Protein AF-A0A0B2UJJ6-F1 (afdb_monomer)

Foldseek 3Di:
DQKKKWKDAPNHTPDIPDDDDVVVVVVCVVVVVVCCVPPVDQKDWDDDPQWIWIWGADPNRMIMIMIGSDDCVVVSVQLVVLVVVCVVVVHSVCSCVSSVVVSD

Sequence (104 aa):
MREVYAVFKDEEKKYATGPFEPLVLDLVQGLSDIASNVYKDEFLSVELDDNRIRVLRKPKNVMVICVSKNDCEHQMEFLYRVYGVCKAYENFGLMDILVGRYFD

Organism: NCBI:txid1354746

Solvent-accessible surface area (backbone atoms only — not comparable to full-atom values): 6014 Å² total; per-residue (Å²): 133,82,69,34,40,36,35,28,46,77,86,40,80,76,48,58,80,49,95,75,61,69,70,59,51,57,57,50,47,57,54,42,51,53,42,30,73,73,69,68,48,53,65,45,79,46,79,55,90,81,35,32,44,35,38,41,56,44,83,87,56,29,37,33,38,38,42,30,76,64,92,52,66,70,58,46,54,49,50,51,52,50,50,53,51,24,59,76,68,75,36,66,78,51,47,62,61,62,47,52,74,72,77,111

pLDDT: mean 84.73, std 8.34, range [56.94, 95.44]

Structure (mmCIF, N/CA/C/O backbone):
data_AF-A0A0B2UJJ6-F1
#
_entry.id   AF-A0A0B2UJJ6-F1
#
loop_
_atom_site.group_PDB
_atom_site.id
_atom_site.type_symbol
_atom_site.label_atom_id
_atom_site.label_alt_id
_atom_site.label_comp_id
_atom_site.label_asym_id
_atom_site.label_entity_id
_atom_site.label_seq_id
_atom_site.pdbx_PDB_ins_code
_atom_site.Cartn_x
_atom_site.Cartn_y
_atom_site.Cartn_z
_atom_site.occupancy
_atom_site.B_iso_or_equiv
_atom_site.auth_seq_id
_atom_site.auth_comp_id
_atom_site.auth_asym_id
_atom_site.auth_atom_id
_atom_site.pdbx_PDB_model_num
ATOM 1 N N . MET A 1 1 ? 10.788 -2.848 -13.791 1.00 56.94 1 MET A N 1
ATOM 2 C CA . MET A 1 1 ? 9.368 -2.801 -13.386 1.00 56.94 1 MET A CA 1
ATOM 3 C C . MET A 1 1 ? 9.179 -1.519 -12.595 1.00 56.94 1 MET A C 1
ATOM 5 O O . MET A 1 1 ? 10.056 -1.218 -11.796 1.00 56.94 1 MET A O 1
ATOM 9 N N . ARG A 1 2 ? 8.136 -0.731 -12.880 1.00 73.12 2 ARG A N 1
ATOM 10 C CA . ARG A 1 2 ? 7.826 0.473 -12.093 1.00 73.12 2 ARG A CA 1
ATOM 11 C C . ARG A 1 2 ? 7.333 0.023 -10.719 1.00 73.12 2 ARG A C 1
ATOM 13 O O . ARG A 1 2 ? 6.595 -0.956 -10.649 1.00 73.12 2 ARG A O 1
ATOM 20 N N . GLU A 1 3 ? 7.768 0.698 -9.665 1.00 86.62 3 GLU A N 1
ATOM 21 C CA . GLU A 1 3 ? 7.308 0.406 -8.309 1.00 86.62 3 GLU A CA 1
ATOM 22 C C . GLU A 1 3 ? 5.797 0.630 -8.216 1.00 86.62 3 GLU A C 1
ATOM 24 O O . GLU A 1 3 ? 5.276 1.632 -8.720 1.00 86.62 3 GLU A O 1
ATOM 29 N N . VAL A 1 4 ? 5.094 -0.315 -7.596 1.00 89.19 4 VAL A N 1
ATOM 30 C CA . VAL A 1 4 ? 3.644 -0.228 -7.419 1.00 89.19 4 VAL A CA 1
ATOM 31 C C . VAL A 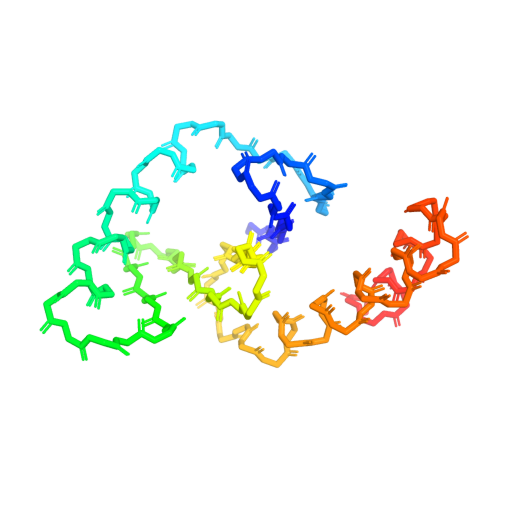1 4 ? 3.345 -0.084 -5.942 1.00 89.19 4 VAL A C 1
ATOM 33 O O . VAL A 1 4 ? 3.780 -0.895 -5.128 1.00 89.19 4 VAL A O 1
ATOM 36 N N . TYR A 1 5 ? 2.563 0.937 -5.614 1.00 90.81 5 TYR A N 1
ATOM 37 C CA . TYR A 1 5 ? 2.111 1.205 -4.263 1.00 90.81 5 TYR A CA 1
ATOM 38 C C . TYR A 1 5 ? 0.594 1.159 -4.208 1.00 90.81 5 TYR A C 1
ATOM 40 O O . TYR A 1 5 ? -0.074 1.572 -5.158 1.00 90.81 5 TYR A O 1
ATOM 48 N N . ALA A 1 6 ? 0.045 0.696 -3.090 1.00 92.25 6 ALA A N 1
ATOM 49 C CA . ALA A 1 6 ? -1.390 0.683 -2.858 1.00 92.25 6 ALA A CA 1
ATOM 50 C C . ALA A 1 6 ? -1.734 0.937 -1.390 1.00 92.25 6 ALA A C 1
ATOM 52 O O . ALA A 1 6 ? -0.988 0.562 -0.486 1.00 92.25 6 ALA A O 1
ATOM 53 N N . VAL A 1 7 ? -2.888 1.569 -1.165 1.00 93.12 7 VAL A N 1
ATOM 54 C CA . VAL A 1 7 ? -3.456 1.806 0.165 1.00 93.12 7 VAL A CA 1
ATOM 55 C C . VAL A 1 7 ? -4.795 1.099 0.274 1.00 93.12 7 VAL A C 1
ATOM 57 O O . VAL A 1 7 ? -5.692 1.310 -0.549 1.00 93.12 7 VAL A O 1
ATOM 60 N N . PHE A 1 8 ? -4.937 0.317 1.336 1.00 91.19 8 PHE A N 1
ATOM 61 C CA . PHE A 1 8 ? -6.157 -0.385 1.702 1.00 91.19 8 PHE A CA 1
ATOM 62 C C . PHE A 1 8 ? -6.651 0.103 3.061 1.00 91.19 8 PHE A C 1
ATOM 64 O O . PHE A 1 8 ? -5.858 0.385 3.963 1.00 91.19 8 PHE A O 1
ATOM 71 N N . LYS A 1 9 ? -7.970 0.203 3.216 1.00 91.44 9 LYS A N 1
ATOM 72 C CA . LYS A 1 9 ? -8.631 0.499 4.490 1.00 91.44 9 LYS A CA 1
ATOM 73 C C . LYS A 1 9 ? -9.790 -0.461 4.657 1.00 91.44 9 LYS A C 1
ATOM 75 O O . LYS A 1 9 ? -10.655 -0.476 3.792 1.00 91.44 9 LYS A O 1
ATOM 80 N N . ASP A 1 10 ? -9.794 -1.201 5.766 1.00 88.69 10 ASP A N 1
ATOM 81 C CA . ASP A 1 10 ? -10.782 -2.266 6.001 1.00 88.69 10 ASP A CA 1
ATOM 82 C C . ASP A 1 10 ? -10.869 -3.195 4.779 1.00 88.69 10 ASP A C 1
ATOM 84 O O . ASP A 1 10 ? -11.946 -3.457 4.266 1.00 88.69 10 ASP A O 1
ATOM 88 N N . GLU A 1 11 ? -9.700 -3.585 4.255 1.00 81.75 11 GLU A N 1
ATOM 89 C CA . GLU A 1 11 ? -9.538 -4.475 3.090 1.00 81.75 11 GLU A CA 1
ATOM 90 C C . GLU A 1 11 ? -10.011 -3.893 1.744 1.00 81.75 11 GLU A C 1
ATOM 92 O O . GLU A 1 11 ? -9.706 -4.437 0.686 1.00 81.75 11 GLU A O 1
ATOM 97 N N . GLU A 1 12 ? -10.633 -2.715 1.735 1.00 86.62 12 GLU A N 1
ATOM 98 C CA . GLU A 1 12 ? -11.011 -2.024 0.508 1.00 86.62 12 GLU A CA 1
ATOM 99 C C . GLU A 1 12 ? -9.855 -1.188 -0.051 1.00 86.62 12 GLU A C 1
ATOM 101 O O . GLU A 1 12 ? -9.275 -0.341 0.642 1.00 86.62 12 GLU A O 1
ATOM 106 N N . LYS A 1 13 ? -9.560 -1.357 -1.345 1.00 89.69 13 LYS A N 1
ATOM 107 C CA . LYS A 1 13 ? -8.587 -0.520 -2.060 1.00 89.69 13 LYS A CA 1
ATOM 108 C C . LYS A 1 13 ? -9.075 0.927 -2.109 1.00 89.69 13 LYS A C 1
ATOM 110 O O . LYS A 1 13 ? -10.105 1.218 -2.713 1.00 89.69 13 LYS A O 1
ATOM 115 N N . LYS A 1 14 ? -8.303 1.846 -1.529 1.00 91.94 14 LYS A N 1
ATOM 116 C CA . LYS A 1 14 ? -8.562 3.294 -1.594 1.00 91.94 14 LYS A CA 1
ATOM 117 C C . LYS A 1 14 ? -7.702 3.993 -2.634 1.00 91.94 14 LYS A C 1
ATOM 119 O O . LYS A 1 14 ? -8.123 5.005 -3.181 1.00 91.94 14 LYS A O 1
ATOM 124 N N . TYR A 1 15 ? -6.516 3.457 -2.914 1.00 91.94 15 TYR 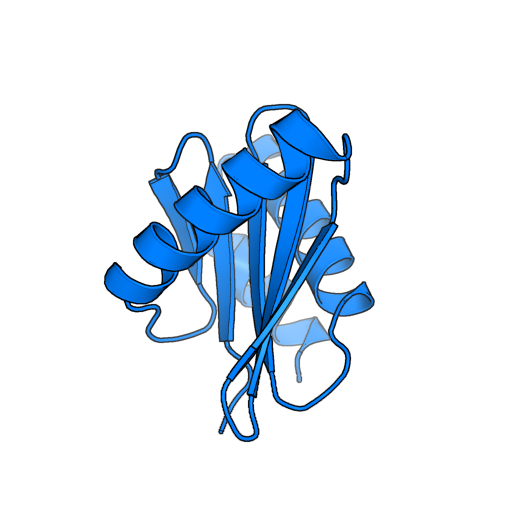A N 1
ATOM 125 C CA . TYR A 1 15 ? -5.585 4.057 -3.861 1.00 91.94 15 TYR A CA 1
ATOM 126 C C . TYR A 1 15 ? -4.573 3.043 -4.396 1.00 91.94 15 TYR A C 1
ATOM 128 O O . TYR A 1 15 ? -4.207 2.115 -3.674 1.00 91.94 15 TYR A O 1
ATOM 136 N N . ALA A 1 16 ? -4.098 3.243 -5.628 1.00 90.56 16 ALA A N 1
ATOM 137 C CA . ALA A 1 16 ? -2.915 2.572 -6.160 1.00 90.56 16 ALA A CA 1
ATOM 138 C C . ALA A 1 16 ? -2.231 3.423 -7.242 1.00 90.56 16 ALA A C 1
ATOM 140 O O . ALA A 1 16 ? -2.915 4.040 -8.053 1.00 90.56 16 ALA A O 1
ATOM 141 N N . THR A 1 17 ? -0.896 3.407 -7.291 1.00 88.00 17 THR A N 1
ATOM 142 C CA . THR A 1 17 ? -0.099 4.125 -8.310 1.00 88.00 17 THR A CA 1
ATOM 143 C C . THR A 1 17 ? 0.004 3.379 -9.646 1.00 88.00 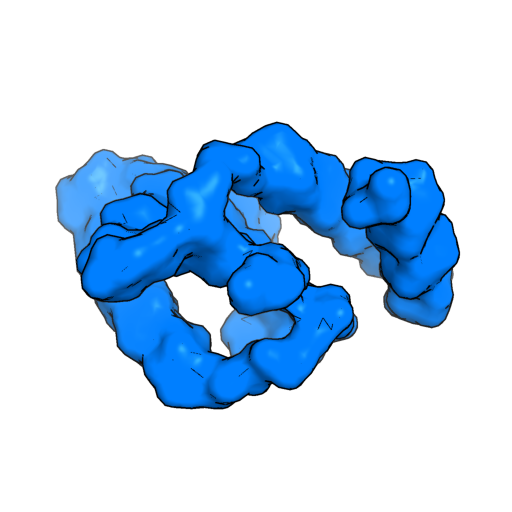17 THR A C 1
ATOM 145 O O . THR A 1 17 ? 0.564 3.893 -10.613 1.00 88.00 17 THR A O 1
ATOM 148 N N . GLY A 1 18 ? -0.512 2.151 -9.714 1.00 82.06 18 GLY A N 1
ATOM 149 C CA . GLY A 1 18 ? -0.451 1.285 -10.886 1.00 82.06 18 GLY A CA 1
ATOM 150 C C . GLY A 1 18 ? -1.445 0.125 -10.795 1.00 82.06 18 GLY A C 1
ATOM 151 O O . GLY A 1 18 ? -2.214 0.043 -9.830 1.00 82.06 18 GLY A O 1
ATOM 152 N N . PRO A 1 19 ? -1.459 -0.776 -11.794 1.00 77.88 19 PRO A N 1
ATOM 153 C CA . PRO A 1 19 ? -2.277 -1.977 -11.734 1.00 77.88 19 PRO A CA 1
ATOM 154 C C . PRO A 1 19 ? -1.867 -2.801 -10.511 1.00 77.88 19 PRO A C 1
ATOM 156 O O . PRO A 1 19 ? -0.709 -3.186 -10.366 1.00 77.88 19 PRO A O 1
ATOM 159 N N . PHE A 1 20 ? -2.826 -3.029 -9.617 1.00 74.25 20 PHE A N 1
ATOM 160 C CA . PHE A 1 20 ? -2.638 -3.822 -8.410 1.00 74.25 20 PHE A CA 1
ATOM 161 C C . PHE A 1 20 ? -3.576 -5.021 -8.479 1.00 74.25 20 PHE A C 1
ATOM 163 O O . PHE A 1 20 ? -4.801 -4.851 -8.466 1.00 74.25 20 PHE A O 1
ATOM 170 N N . GLU A 1 21 ? -2.999 -6.212 -8.618 1.00 72.12 21 GLU A N 1
ATOM 171 C CA . GLU A 1 21 ? -3.756 -7.450 -8.777 1.00 72.12 21 GLU A CA 1
ATOM 172 C C . GLU A 1 21 ? -4.361 -7.901 -7.437 1.00 72.12 21 GLU A C 1
ATOM 174 O O . GLU A 1 21 ? -3.645 -7.957 -6.436 1.00 72.12 21 GLU A O 1
ATOM 179 N N . PRO A 1 22 ? -5.657 -8.262 -7.392 1.00 68.06 22 PRO A N 1
ATOM 180 C CA . PRO A 1 22 ? -6.309 -8.742 -6.169 1.00 68.06 22 PRO A CA 1
ATOM 181 C C . PRO A 1 22 ? -5.629 -9.966 -5.543 1.00 68.06 22 PRO A C 1
ATOM 183 O O . PRO A 1 22 ? -5.538 -10.061 -4.328 1.00 68.06 22 PRO A O 1
ATOM 186 N N . LEU A 1 23 ? -5.063 -10.858 -6.359 1.00 70.69 23 LEU A N 1
ATOM 187 C CA . LEU A 1 23 ? -4.400 -12.073 -5.876 1.00 70.69 23 LEU A CA 1
ATOM 188 C C . LEU A 1 23 ? -3.148 -11.774 -5.032 1.00 70.69 23 LEU A C 1
ATOM 190 O O . LEU A 1 23 ? -2.821 -12.517 -4.107 1.00 70.69 23 LEU A O 1
ATOM 194 N N . VAL A 1 24 ? -2.471 -10.656 -5.315 1.00 71.44 24 VAL A N 1
ATOM 195 C CA . VAL A 1 24 ? -1.363 -10.172 -4.486 1.00 71.44 24 VAL A CA 1
ATOM 196 C C . VAL A 1 24 ? -1.879 -9.753 -3.112 1.00 71.44 24 VAL A C 1
ATOM 198 O O . VAL A 1 24 ? -1.234 -10.048 -2.114 1.00 71.44 24 VAL A O 1
ATOM 201 N N . LEU A 1 25 ? -3.047 -9.109 -3.038 1.00 72.06 25 LEU A N 1
ATOM 202 C CA . LEU A 1 25 ? -3.648 -8.705 -1.768 1.00 72.06 25 LEU A CA 1
ATOM 203 C C . LEU A 1 25 ? -3.977 -9.916 -0.891 1.00 72.06 25 LEU A C 1
ATOM 205 O O . LEU A 1 25 ? -3.591 -9.912 0.274 1.00 72.06 25 LEU A O 1
ATOM 209 N N . ASP A 1 26 ? -4.621 -10.942 -1.449 1.00 74.12 26 ASP A N 1
ATOM 210 C CA . ASP A 1 26 ? -5.055 -12.128 -0.695 1.00 74.12 26 ASP A CA 1
ATOM 211 C C . ASP A 1 26 ? -3.863 -12.872 -0.072 1.00 74.12 26 ASP A C 1
ATOM 213 O O . ASP A 1 26 ? -3.862 -13.204 1.116 1.00 74.12 26 ASP A O 1
ATOM 217 N N . LEU A 1 27 ? -2.799 -13.076 -0.861 1.00 73.38 27 LEU A N 1
ATOM 218 C CA . LEU A 1 27 ? -1.560 -13.706 -0.397 1.00 73.38 27 LEU A CA 1
ATOM 219 C C . LEU A 1 27 ? -0.917 -12.897 0.737 1.00 73.38 27 LEU A C 1
ATOM 221 O O . LEU A 1 27 ? -0.484 -13.435 1.757 1.00 73.38 27 LEU A O 1
ATOM 225 N N . VAL A 1 28 ? -0.847 -11.585 0.542 1.00 77.94 28 VAL A N 1
ATOM 226 C CA . VAL A 1 28 ? -0.153 -10.659 1.431 1.00 77.94 28 VAL A CA 1
ATOM 227 C C . VAL A 1 28 ? -0.917 -10.451 2.736 1.00 77.94 28 VAL A C 1
ATOM 229 O O . VAL A 1 28 ? -0.300 -10.391 3.799 1.00 77.94 28 VAL A O 1
ATOM 232 N N . GLN A 1 29 ? -2.247 -10.387 2.683 1.00 73.50 29 GLN A N 1
ATOM 233 C CA . GLN A 1 29 ? -3.104 -10.320 3.864 1.00 73.50 29 GLN A CA 1
ATOM 234 C C . GLN A 1 29 ? -2.956 -11.573 4.717 1.00 73.50 29 GLN A C 1
ATOM 236 O O . GLN A 1 29 ? -2.638 -11.443 5.897 1.00 73.50 29 GLN A O 1
ATOM 241 N N . GLY A 1 30 ? -3.064 -12.763 4.115 1.00 79.25 30 GLY A N 1
ATOM 242 C CA . GLY A 1 30 ? -2.922 -14.021 4.846 1.00 79.25 30 GLY A CA 1
ATOM 243 C C . GLY A 1 30 ? -1.572 -14.139 5.558 1.00 79.25 30 GLY A C 1
ATOM 244 O O . GLY A 1 30 ? -1.517 -14.454 6.747 1.00 79.25 30 GLY A O 1
ATOM 245 N N . LEU A 1 31 ? -0.473 -13.810 4.870 1.00 77.69 31 LEU A N 1
ATOM 246 C CA . LEU A 1 31 ? 0.863 -13.811 5.477 1.00 77.69 31 LEU A CA 1
ATOM 247 C C . LEU A 1 31 ? 1.011 -12.742 6.567 1.00 77.69 31 LEU A C 1
ATOM 249 O O . LEU A 1 31 ? 1.639 -12.984 7.597 1.00 77.69 31 LEU A O 1
ATOM 253 N N . SER A 1 32 ? 0.425 -11.565 6.358 1.00 75.06 32 SER A N 1
ATOM 254 C CA . SER A 1 32 ? 0.514 -10.450 7.298 1.00 75.06 32 SER A CA 1
ATOM 255 C C . SER A 1 32 ? -0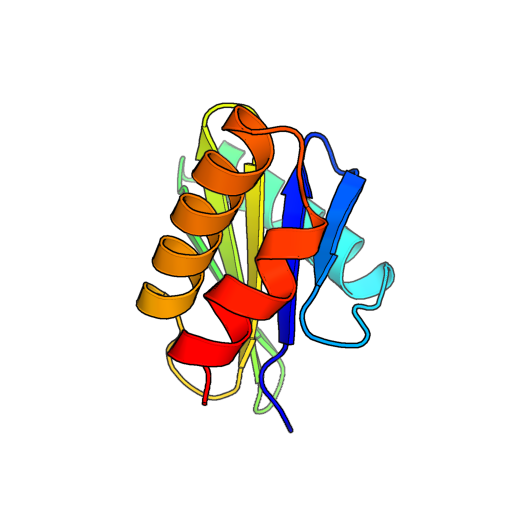.331 -10.674 8.554 1.00 75.06 32 SER A C 1
ATOM 257 O O . SER A 1 32 ? 0.101 -10.293 9.638 1.00 75.06 32 SER A O 1
ATOM 259 N N . ASP A 1 33 ? -1.477 -11.348 8.449 1.00 78.88 33 ASP A N 1
ATOM 260 C CA . ASP A 1 33 ? -2.278 -11.759 9.605 1.00 78.88 33 ASP A CA 1
ATOM 261 C C . ASP A 1 33 ? -1.550 -12.811 10.438 1.00 78.88 33 ASP A C 1
ATOM 263 O O . ASP A 1 33 ? -1.519 -12.713 11.665 1.00 78.88 33 ASP A O 1
ATOM 267 N N . ILE A 1 34 ? -0.904 -13.786 9.792 1.00 77.69 34 ILE A N 1
ATOM 268 C CA . ILE A 1 34 ? -0.066 -14.768 10.491 1.00 77.69 34 ILE A CA 1
ATOM 269 C C . ILE A 1 34 ? 1.088 -14.055 11.205 1.00 77.69 34 ILE A C 1
ATOM 271 O O . ILE A 1 34 ? 1.297 -14.274 12.399 1.00 77.69 34 ILE A O 1
ATOM 275 N N . ALA A 1 35 ? 1.799 -13.164 10.511 1.00 74.06 35 ALA A N 1
ATOM 276 C CA . ALA A 1 35 ? 2.925 -12.437 11.085 1.00 74.06 35 ALA A CA 1
ATOM 277 C C . ALA A 1 35 ? 2.505 -11.549 12.270 1.00 74.06 35 ALA A C 1
ATOM 279 O O . ALA A 1 35 ? 3.134 -11.586 13.327 1.00 74.06 35 ALA A O 1
ATOM 280 N N . SER A 1 36 ? 1.402 -10.811 12.137 1.00 71.69 36 SER A N 1
ATOM 281 C CA . SER A 1 36 ? 0.889 -9.936 13.194 1.00 71.69 36 SER A CA 1
ATOM 282 C C . SER A 1 36 ? 0.403 -10.729 14.413 1.00 71.69 36 SER A C 1
ATOM 284 O O . SER A 1 36 ? 0.706 -10.363 15.548 1.00 71.69 36 SER A O 1
ATOM 286 N N . ASN A 1 37 ? -0.282 -11.856 14.203 1.00 77.31 37 ASN A N 1
ATOM 287 C CA . ASN A 1 37 ? -0.776 -12.689 15.301 1.00 77.31 37 ASN A CA 1
ATOM 288 C C . ASN A 1 37 ? 0.348 -13.406 16.061 1.00 77.31 37 ASN A C 1
ATOM 290 O O . ASN A 1 37 ? 0.256 -13.569 17.278 1.00 77.31 37 ASN A O 1
ATOM 294 N N . VAL A 1 38 ? 1.396 -13.844 15.359 1.00 74.38 38 VAL A N 1
ATOM 295 C CA . VAL A 1 38 ? 2.482 -14.636 15.956 1.00 74.38 38 VAL A CA 1
ATOM 296 C C . VAL A 1 38 ? 3.583 -13.745 16.533 1.00 74.38 38 VAL A C 1
ATOM 298 O O . VAL A 1 38 ? 4.053 -13.997 17.641 1.00 74.38 38 VAL A O 1
ATOM 301 N N . TYR A 1 39 ? 3.976 -12.695 15.812 1.00 72.75 39 TYR A N 1
ATOM 302 C CA . TYR A 1 39 ? 5.155 -11.885 16.137 1.00 72.75 39 TYR A CA 1
ATOM 303 C C . TYR A 1 39 ? 4.815 -10.468 16.611 1.00 72.75 39 TYR A C 1
ATOM 305 O O . TYR A 1 39 ? 5.692 -9.780 17.125 1.00 72.75 39 TYR A O 1
ATOM 313 N N . LYS A 1 40 ? 3.544 -10.041 16.516 1.00 73.75 40 LYS A N 1
ATOM 314 C CA . LYS A 1 40 ? 3.094 -8.656 16.770 1.00 73.75 40 LYS A CA 1
ATOM 315 C C . LYS A 1 40 ? 3.790 -7.611 15.890 1.00 73.75 40 LYS A C 1
ATOM 317 O O . LYS A 1 40 ? 3.800 -6.433 16.238 1.00 73.75 40 LYS A O 1
ATOM 322 N N . ASP A 1 41 ? 4.327 -8.033 14.749 1.00 72.06 41 ASP A N 1
ATOM 323 C CA . ASP A 1 41 ? 5.013 -7.144 13.820 1.00 72.06 4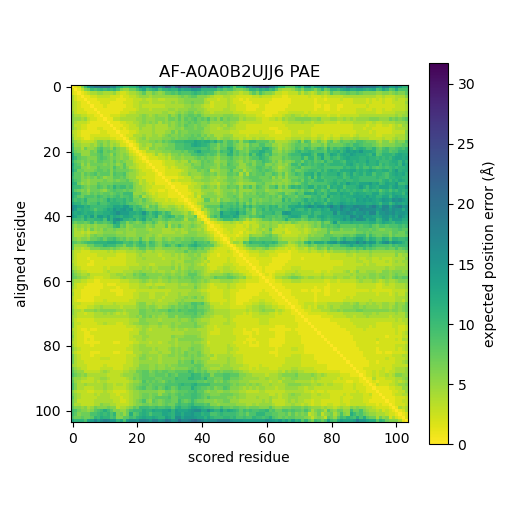1 ASP A CA 1
ATOM 324 C C . ASP A 1 41 ? 4.019 -6.327 12.985 1.00 72.06 41 ASP A C 1
ATOM 326 O O . ASP A 1 41 ? 3.021 -6.838 12.465 1.00 72.06 41 ASP A O 1
ATOM 330 N N . GLU A 1 42 ? 4.315 -5.034 12.842 1.00 74.62 42 GLU A N 1
ATOM 331 C CA . GLU A 1 42 ? 3.566 -4.099 11.990 1.00 74.62 42 GLU A CA 1
ATOM 332 C C . GLU A 1 42 ? 4.069 -4.096 10.539 1.00 74.62 42 GLU A C 1
ATOM 334 O O . GLU A 1 42 ? 3.429 -3.523 9.652 1.00 74.62 42 GLU A O 1
ATOM 339 N N . PHE A 1 43 ? 5.208 -4.742 10.291 1.00 80.50 43 PHE A N 1
ATOM 340 C CA . PHE A 1 43 ? 5.889 -4.751 9.009 1.00 80.50 43 PHE A CA 1
ATOM 341 C C . PHE A 1 43 ? 6.139 -6.180 8.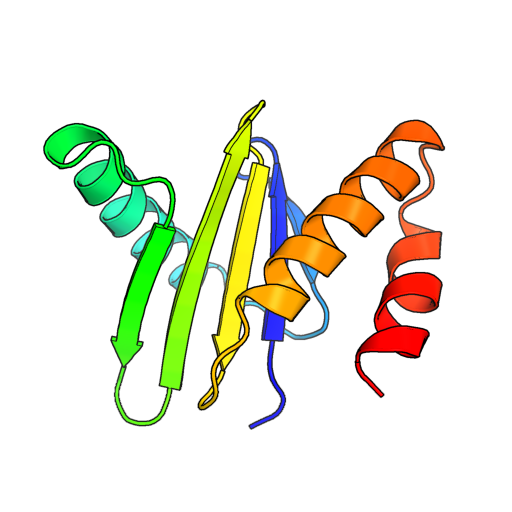535 1.00 80.50 43 PHE A C 1
ATOM 343 O O . PHE A 1 43 ? 6.679 -7.006 9.266 1.00 80.50 43 PHE A O 1
ATOM 350 N N . LEU A 1 44 ? 5.763 -6.463 7.290 1.00 83.12 44 LEU A N 1
ATOM 351 C CA . LEU A 1 44 ? 6.043 -7.732 6.624 1.00 83.12 44 LEU A CA 1
ATOM 352 C C . LEU A 1 44 ? 6.804 -7.453 5.330 1.00 83.12 44 LEU A C 1
ATOM 354 O O . LEU A 1 44 ? 6.382 -6.615 4.539 1.00 83.12 44 LEU A O 1
ATOM 358 N N . SER A 1 45 ? 7.880 -8.197 5.082 1.00 83.38 45 SER A N 1
ATOM 359 C CA . SER A 1 45 ? 8.589 -8.200 3.802 1.00 83.38 45 SER A CA 1
ATOM 360 C C . SER A 1 45 ? 8.649 -9.622 3.259 1.00 83.38 45 SER A C 1
ATOM 362 O O . SER A 1 45 ? 9.154 -10.520 3.928 1.00 83.38 45 SER A O 1
ATOM 364 N N . VAL A 1 46 ? 8.157 -9.816 2.040 1.00 84.19 46 VAL A N 1
ATOM 365 C CA . VAL A 1 46 ? 8.168 -11.088 1.312 1.00 84.19 46 VAL A CA 1
ATOM 366 C C . VAL A 1 46 ? 8.994 -10.901 0.046 1.00 84.19 46 VAL A C 1
ATOM 368 O O . VAL A 1 46 ? 8.714 -10.009 -0.753 1.00 84.19 46 VAL A O 1
ATOM 371 N N . GLU A 1 47 ? 10.021 -11.722 -0.135 1.00 83.94 47 GLU A N 1
ATOM 372 C CA . GLU A 1 47 ? 10.843 -11.733 -1.347 1.00 83.94 47 GLU A CA 1
ATOM 373 C C . GLU A 1 47 ? 10.267 -12.753 -2.340 1.00 83.94 47 GLU A C 1
ATOM 375 O O . GLU A 1 47 ? 10.005 -13.900 -1.980 1.00 83.94 47 GLU A O 1
ATOM 380 N N . LEU A 1 48 ? 10.013 -12.309 -3.571 1.00 78.00 48 LEU A N 1
ATOM 381 C CA . LEU A 1 48 ? 9.483 -13.098 -4.682 1.00 78.00 48 LEU A CA 1
ATOM 382 C C . LEU A 1 48 ? 10.338 -12.816 -5.921 1.00 78.00 48 LEU A C 1
ATOM 384 O O . LEU A 1 48 ? 10.190 -11.770 -6.562 1.00 78.00 48 LEU A O 1
ATOM 388 N N . ASP A 1 49 ? 11.227 -13.752 -6.248 1.00 82.19 49 ASP A N 1
ATOM 389 C CA . ASP A 1 49 ? 12.257 -13.596 -7.280 1.00 82.19 49 ASP A CA 1
ATOM 390 C C . ASP A 1 49 ? 13.048 -12.284 -7.090 1.00 82.19 49 ASP A C 1
ATOM 392 O O . ASP A 1 49 ? 13.620 -12.037 -6.032 1.00 82.19 49 ASP A O 1
ATOM 396 N N . ASP A 1 50 ? 13.049 -11.415 -8.103 1.00 82.19 50 ASP A N 1
ATOM 397 C CA . ASP A 1 50 ? 13.707 -10.107 -8.082 1.00 82.19 50 ASP A CA 1
ATOM 398 C C . ASP A 1 50 ? 12.909 -9.016 -7.341 1.00 82.19 50 ASP A C 1
ATOM 400 O O . ASP A 1 50 ? 13.370 -7.875 -7.249 1.00 82.19 50 ASP A O 1
ATOM 404 N N . ASN A 1 51 ? 11.678 -9.301 -6.910 1.00 81.81 51 ASN A N 1
ATOM 405 C CA . ASN A 1 51 ? 10.779 -8.316 -6.318 1.00 81.81 51 ASN A CA 1
ATOM 406 C C . ASN A 1 51 ? 10.611 -8.551 -4.820 1.00 81.81 51 ASN A C 1
ATOM 408 O O . ASN A 1 51 ? 10.626 -9.674 -4.325 1.00 81.81 51 ASN A O 1
ATOM 412 N N . ARG A 1 52 ? 10.362 -7.469 -4.089 1.00 87.75 52 ARG A N 1
ATOM 413 C CA . ARG A 1 52 ? 9.972 -7.514 -2.684 1.00 87.75 52 ARG A CA 1
ATOM 414 C C . ARG A 1 52 ? 8.605 -6.889 -2.524 1.00 87.75 52 ARG A C 1
ATOM 416 O O . ARG A 1 52 ? 8.378 -5.747 -2.931 1.00 87.75 52 ARG A O 1
ATOM 423 N N . ILE A 1 53 ? 7.709 -7.648 -1.911 1.00 88.56 53 ILE A N 1
ATOM 424 C CA . ILE A 1 53 ? 6.419 -7.158 -1.459 1.00 88.56 53 ILE A CA 1
ATOM 425 C C . ILE A 1 53 ? 6.557 -6.783 0.007 1.00 88.56 53 ILE A C 1
ATOM 427 O O . ILE A 1 53 ? 6.862 -7.626 0.847 1.00 88.56 53 ILE A O 1
ATOM 431 N N . ARG A 1 54 ? 6.324 -5.513 0.313 1.00 89.62 54 ARG A N 1
ATOM 432 C CA . ARG A 1 54 ? 6.328 -4.995 1.678 1.00 89.62 54 ARG A CA 1
ATOM 433 C C . ARG A 1 54 ? 4.936 -4.568 2.082 1.00 89.62 54 ARG A C 1
ATOM 435 O O . ARG A 1 54 ? 4.213 -3.970 1.286 1.00 89.62 54 ARG A O 1
ATOM 442 N N . VAL A 1 55 ? 4.597 -4.835 3.333 1.00 90.50 55 VAL A N 1
ATOM 443 C CA . VAL A 1 55 ? 3.338 -4.451 3.963 1.00 90.50 55 VAL A CA 1
ATOM 444 C C . VAL A 1 55 ? 3.653 -3.649 5.196 1.00 90.50 55 VAL A C 1
ATOM 446 O O . VAL A 1 55 ? 4.388 -4.104 6.067 1.00 90.50 55 VAL A O 1
ATOM 449 N N . LEU A 1 56 ? 3.040 -2.482 5.274 1.00 90.75 56 LEU A N 1
ATOM 450 C CA . LEU A 1 56 ? 3.071 -1.628 6.439 1.00 90.75 56 LEU A CA 1
ATOM 451 C C . LEU A 1 56 ? 1.650 -1.543 6.987 1.00 90.75 56 LEU A C 1
ATOM 453 O O . LEU A 1 56 ? 0.776 -0.915 6.377 1.00 90.75 56 LEU A O 1
ATOM 457 N N . ARG A 1 57 ? 1.412 -2.198 8.125 1.00 89.25 57 ARG A N 1
ATOM 458 C CA . ARG A 1 57 ? 0.159 -2.065 8.868 1.00 89.25 57 ARG A CA 1
ATOM 459 C C . ARG A 1 57 ? 0.204 -0.796 9.697 1.00 89.25 57 ARG A C 1
ATOM 461 O O . ARG A 1 57 ? 1.199 -0.470 10.334 1.00 89.25 57 ARG A O 1
ATOM 468 N N . LYS A 1 58 ? -0.903 -0.068 9.681 1.00 90.56 58 LYS A N 1
ATOM 469 C CA . LYS A 1 58 ? -1.086 1.165 10.433 1.00 90.56 58 LYS A CA 1
ATOM 470 C C . LYS A 1 58 ? -2.389 1.119 11.224 1.00 90.56 58 LYS A C 1
ATOM 472 O O . LYS A 1 58 ? -3.310 0.374 10.865 1.00 90.56 58 LYS A O 1
ATOM 477 N N . PRO A 1 59 ? -2.498 1.927 12.295 1.00 88.19 59 PRO A N 1
ATOM 478 C CA . PRO A 1 59 ? -3.702 1.994 13.108 1.00 88.19 59 PRO A CA 1
ATOM 479 C C . PRO A 1 59 ? -4.965 2.223 12.278 1.00 88.19 59 PRO A C 1
ATOM 481 O O . PRO A 1 59 ? -4.933 2.816 11.198 1.00 88.19 59 PRO A O 1
ATOM 484 N N . LYS A 1 60 ? -6.109 1.815 12.836 1.00 87.75 60 LYS A N 1
ATOM 485 C CA . LYS A 1 60 ? -7.413 1.888 12.162 1.00 87.75 60 LYS A CA 1
ATOM 486 C C . LYS A 1 60 ? -7.433 1.061 10.868 1.00 87.75 60 LYS A C 1
ATOM 488 O O . LYS A 1 60 ? -7.994 1.532 9.885 1.00 87.75 60 LYS A O 1
ATOM 493 N N . ASN A 1 61 ? -6.867 -0.146 10.862 1.00 88.38 61 ASN A N 1
ATOM 494 C CA . ASN A 1 61 ? -6.923 -1.102 9.742 1.00 88.38 61 ASN A CA 1
ATOM 495 C C . ASN A 1 61 ? -6.497 -0.501 8.395 1.00 88.38 61 ASN A C 1
ATOM 497 O O . ASN A 1 61 ? -7.156 -0.716 7.375 1.00 88.38 61 ASN A O 1
ATOM 501 N N . VAL A 1 62 ? -5.452 0.327 8.402 1.00 91.25 62 VAL A N 1
ATOM 502 C CA . VAL A 1 62 ? -4.863 0.846 7.167 1.00 91.25 62 VAL A CA 1
ATOM 503 C C . VAL A 1 62 ? -3.673 -0.029 6.819 1.00 91.25 62 VAL A C 1
ATOM 505 O O . VAL A 1 62 ? -2.829 -0.293 7.671 1.00 91.25 62 VAL A O 1
ATOM 508 N N . MET A 1 63 ? -3.598 -0.463 5.569 1.00 91.62 63 MET A N 1
ATOM 509 C CA . MET A 1 63 ? -2.449 -1.191 5.050 1.00 91.62 63 MET A CA 1
ATOM 510 C C . MET A 1 63 ? -1.883 -0.442 3.860 1.00 91.62 63 MET A C 1
ATOM 512 O O . MET A 1 63 ? -2.622 -0.050 2.955 1.00 91.62 63 MET A O 1
ATOM 516 N N . VAL A 1 64 ? -0.570 -0.260 3.866 1.00 92.81 64 VAL A N 1
ATOM 517 C CA . VAL A 1 64 ? 0.171 0.220 2.706 1.00 92.81 64 VAL A CA 1
ATOM 518 C C . VAL A 1 64 ? 0.980 -0.941 2.164 1.00 92.81 64 VAL A C 1
ATOM 520 O O . VAL A 1 64 ? 1.693 -1.598 2.918 1.00 92.81 64 VAL A O 1
ATOM 523 N N . ILE A 1 65 ? 0.851 -1.201 0.867 1.00 91.94 65 ILE A N 1
ATOM 524 C CA . ILE A 1 65 ? 1.586 -2.258 0.178 1.00 91.94 65 ILE A CA 1
ATOM 525 C C . ILE A 1 65 ? 2.500 -1.618 -0.857 1.00 91.94 65 ILE A C 1
ATOM 527 O O . ILE A 1 65 ? 2.085 -0.708 -1.575 1.00 91.94 65 ILE A O 1
ATOM 531 N N . CYS A 1 66 ? 3.733 -2.104 -0.930 1.00 91.50 66 CYS A N 1
ATOM 532 C CA . CYS A 1 66 ? 4.713 -1.740 -1.942 1.00 91.50 66 CYS A CA 1
ATOM 533 C C . CYS A 1 66 ? 5.227 -3.009 -2.622 1.00 91.50 66 CYS A C 1
ATOM 535 O O . CYS A 1 66 ? 5.604 -3.962 -1.943 1.00 91.50 66 CYS A O 1
ATOM 537 N N . VAL A 1 67 ? 5.280 -2.998 -3.951 1.00 89.50 67 VAL A N 1
ATOM 538 C CA . VAL A 1 67 ? 5.982 -3.994 -4.763 1.00 89.50 67 VAL A CA 1
ATOM 539 C C . VAL A 1 67 ? 7.143 -3.281 -5.452 1.00 89.50 67 VAL A C 1
ATOM 541 O O . VAL A 1 67 ? 6.930 -2.475 -6.362 1.00 89.50 67 VAL A O 1
ATOM 544 N N . SER A 1 68 ? 8.370 -3.540 -4.995 1.00 88.25 68 SER A N 1
ATOM 545 C CA . SER A 1 68 ? 9.592 -2.913 -5.518 1.00 88.25 68 SER A CA 1
ATOM 546 C C . SER A 1 68 ? 10.793 -3.858 -5.434 1.00 88.25 68 SER A C 1
ATOM 548 O O . SER A 1 68 ? 10.840 -4.746 -4.586 1.00 88.25 68 SER A O 1
ATOM 550 N N . LYS A 1 69 ? 11.794 -3.645 -6.296 1.00 88.44 69 LYS A N 1
ATOM 551 C CA . LYS A 1 69 ? 13.123 -4.271 -6.172 1.00 88.44 69 LYS A CA 1
ATOM 552 C C . LYS A 1 69 ? 13.978 -3.619 -5.076 1.00 88.44 69 LYS A C 1
ATOM 554 O O . LYS A 1 69 ? 14.857 -4.259 -4.509 1.00 88.44 69 LYS A O 1
ATOM 559 N N . ASN A 1 70 ? 13.727 -2.344 -4.786 1.00 88.12 70 ASN A N 1
ATOM 560 C CA . ASN A 1 70 ? 14.501 -1.535 -3.850 1.00 88.12 70 ASN A CA 1
ATOM 561 C C . ASN A 1 70 ? 13.819 -1.461 -2.485 1.00 88.12 70 ASN A 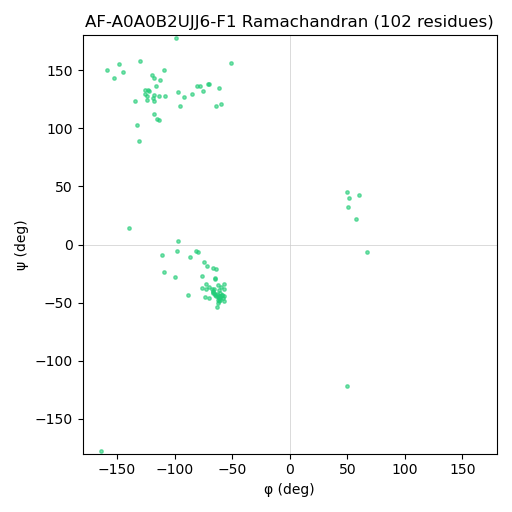C 1
ATOM 563 O O . ASN A 1 70 ? 12.748 -2.032 -2.270 1.00 88.12 70 ASN A O 1
ATOM 567 N N . ASP A 1 71 ? 14.461 -0.786 -1.535 1.00 87.38 71 ASP A N 1
ATOM 568 C CA . ASP A 1 71 ? 13.793 -0.380 -0.306 1.00 87.38 71 ASP A CA 1
ATOM 569 C C . ASP A 1 71 ? 12.781 0.744 -0.564 1.00 87.38 71 ASP A C 1
ATOM 571 O O . ASP A 1 71 ? 13.044 1.653 -1.349 1.00 87.38 71 ASP A O 1
ATOM 575 N N . CYS A 1 72 ? 11.613 0.644 0.071 1.00 89.94 72 CYS A N 1
ATOM 576 C CA . CYS A 1 72 ? 10.487 1.551 -0.147 1.00 89.94 72 CYS A CA 1
ATOM 577 C C . CYS A 1 72 ? 9.747 1.938 1.142 1.00 89.94 72 CYS A C 1
ATOM 579 O O . CYS A 1 72 ? 8.643 2.481 1.083 1.00 89.94 72 CYS A O 1
ATOM 581 N N . GLU A 1 73 ? 10.328 1.674 2.316 1.00 90.75 73 GLU A N 1
ATOM 582 C CA . GLU A 1 73 ? 9.692 1.965 3.607 1.00 90.75 73 GLU A CA 1
ATOM 583 C C . GLU A 1 73 ? 9.365 3.460 3.773 1.00 90.75 73 GLU A C 1
ATOM 585 O O . GLU A 1 73 ? 8.246 3.825 4.140 1.00 90.75 73 GLU A O 1
ATOM 590 N N . HIS A 1 74 ? 10.297 4.342 3.397 1.00 91.81 74 HIS A N 1
ATOM 591 C CA . HIS A 1 74 ? 10.100 5.794 3.453 1.00 91.81 74 HIS A CA 1
ATOM 592 C C . HIS A 1 74 ? 8.929 6.255 2.569 1.00 91.81 74 HIS A C 1
ATOM 594 O O . HIS A 1 74 ? 8.112 7.080 2.987 1.00 91.81 74 HIS A O 1
ATOM 600 N N . GLN A 1 75 ? 8.810 5.694 1.366 1.00 92.62 75 GLN A N 1
ATOM 601 C CA . GLN A 1 75 ? 7.725 5.968 0.427 1.00 92.62 75 GLN A CA 1
ATOM 602 C C . GLN A 1 75 ? 6.385 5.441 0.952 1.00 92.62 75 GLN A C 1
ATOM 604 O O . GLN A 1 75 ? 5.364 6.114 0.806 1.00 92.62 75 GLN A O 1
ATOM 609 N N . MET A 1 76 ? 6.375 4.276 1.606 1.00 94.00 76 MET A N 1
ATOM 610 C CA . MET A 1 76 ? 5.176 3.718 2.240 1.00 94.00 76 MET A CA 1
ATOM 611 C C . MET A 1 76 ? 4.687 4.594 3.402 1.00 94.00 76 MET A C 1
ATOM 613 O O . MET A 1 76 ? 3.491 4.875 3.502 1.00 94.00 76 MET A O 1
ATOM 617 N N . GLU A 1 77 ? 5.601 5.083 4.246 1.00 94.50 77 GLU A N 1
ATOM 618 C CA . GLU A 1 77 ? 5.285 6.028 5.324 1.00 94.50 77 GLU A CA 1
ATOM 619 C C . GLU A 1 77 ? 4.752 7.357 4.787 1.00 94.50 77 GLU A C 1
ATOM 621 O O . GLU A 1 77 ? 3.778 7.908 5.310 1.00 94.50 77 GLU A O 1
ATOM 626 N N . PHE A 1 78 ? 5.366 7.879 3.724 1.00 94.00 78 PHE A N 1
ATOM 627 C CA . PHE A 1 78 ? 4.879 9.075 3.048 1.00 94.00 78 PHE A CA 1
ATOM 628 C C . PHE A 1 78 ? 3.461 8.864 2.504 1.00 94.00 78 PHE A C 1
ATOM 630 O O . PHE A 1 78 ? 2.568 9.669 2.778 1.00 94.00 78 PHE A O 1
ATOM 637 N N . LEU A 1 79 ? 3.222 7.749 1.812 1.00 94.56 79 LEU A N 1
ATOM 638 C CA . LEU A 1 79 ? 1.920 7.424 1.239 1.00 94.56 79 LEU A CA 1
ATOM 639 C C . LEU A 1 79 ? 0.833 7.291 2.315 1.00 94.56 79 LEU A C 1
ATOM 641 O O . LEU A 1 79 ? -0.280 7.783 2.127 1.00 94.56 79 LEU A O 1
ATOM 645 N N . TYR A 1 80 ? 1.157 6.707 3.473 1.00 95.44 80 TYR A N 1
ATOM 646 C CA . TYR A 1 80 ? 0.246 6.667 4.618 1.00 95.44 80 TYR A CA 1
ATOM 647 C C . TYR A 1 80 ? -0.133 8.072 5.114 1.00 95.44 80 TYR A C 1
ATOM 649 O O . TYR A 1 80 ? -1.311 8.345 5.365 1.00 95.44 80 TYR A O 1
ATOM 657 N N . ARG A 1 81 ? 0.838 8.992 5.226 1.00 94.81 81 ARG A N 1
ATOM 658 C CA . ARG A 1 81 ? 0.571 10.383 5.639 1.00 94.81 81 ARG A CA 1
ATOM 659 C C . ARG A 1 81 ? -0.305 11.110 4.625 1.00 94.81 81 ARG A C 1
ATOM 661 O O . ARG A 1 81 ? -1.266 11.768 5.023 1.00 94.81 81 ARG A O 1
ATOM 668 N N . VAL A 1 82 ? -0.012 10.959 3.334 1.00 94.62 82 VAL A N 1
ATOM 669 C CA . VAL A 1 82 ? -0.807 11.553 2.248 1.00 94.62 82 VAL A CA 1
ATOM 670 C C . VAL A 1 82 ? -2.236 11.018 2.268 1.00 94.62 82 VAL A C 1
ATOM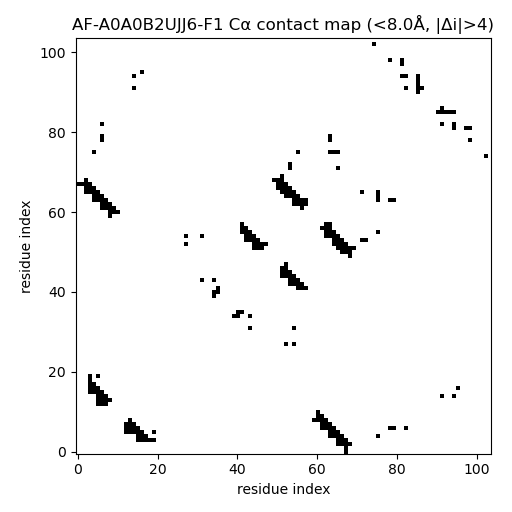 672 O O . VAL A 1 82 ? -3.178 11.808 2.208 1.00 94.62 82 VAL A O 1
ATOM 675 N N . TYR A 1 83 ? -2.414 9.708 2.453 1.00 94.94 83 TYR A N 1
ATOM 676 C CA . TYR A 1 83 ? -3.733 9.109 2.648 1.00 94.94 83 TYR A CA 1
ATOM 677 C C . TYR A 1 83 ? -4.471 9.726 3.844 1.00 94.94 83 TYR A C 1
ATOM 679 O O . TYR A 1 83 ? -5.648 10.065 3.727 1.00 94.94 83 TYR A O 1
ATOM 687 N N . GLY A 1 84 ? -3.789 9.922 4.977 1.00 94.06 84 GLY A N 1
ATOM 688 C CA . GLY A 1 84 ? -4.364 10.566 6.160 1.00 94.06 84 GLY A CA 1
ATOM 689 C C . GLY A 1 84 ? -4.874 11.984 5.885 1.00 94.06 84 GLY A C 1
ATOM 690 O O . GLY A 1 84 ? -5.988 12.319 6.290 1.00 94.06 84 GLY A O 1
ATOM 691 N N . VAL A 1 85 ? -4.101 12.787 5.147 1.00 93.44 85 VAL A N 1
ATOM 692 C CA . VAL A 1 85 ? -4.509 14.128 4.698 1.00 93.44 85 VAL A CA 1
ATOM 693 C C . VAL A 1 85 ? -5.711 14.031 3.761 1.00 93.44 85 VAL A C 1
ATOM 695 O O . VAL A 1 85 ? -6.744 14.628 4.039 1.00 93.44 85 VAL A O 1
ATOM 698 N N . CYS A 1 86 ? -5.630 13.237 2.692 1.00 94.00 86 CYS A N 1
ATOM 699 C CA . CYS A 1 86 ? -6.708 13.130 1.704 1.00 94.00 86 CYS A CA 1
ATOM 700 C C . CYS A 1 86 ? -8.019 12.640 2.330 1.00 94.00 86 CYS A C 1
ATOM 702 O O . CYS A 1 86 ? -9.090 13.139 1.992 1.00 94.00 86 CYS A O 1
ATOM 704 N N . LYS A 1 87 ? -7.932 11.719 3.297 1.00 93.75 87 LYS A N 1
ATOM 705 C CA . LYS A 1 87 ? -9.077 11.258 4.082 1.00 93.75 87 LYS A CA 1
ATOM 706 C C . LYS A 1 87 ? -9.674 12.369 4.946 1.00 93.75 87 LYS A C 1
ATOM 708 O O . LYS A 1 87 ? -10.892 12.463 5.018 1.00 93.75 87 LYS A O 1
ATOM 713 N N . ALA A 1 88 ? -8.852 13.195 5.597 1.00 92.81 88 ALA A N 1
ATOM 714 C CA . ALA A 1 88 ? -9.329 14.301 6.432 1.00 92.81 88 ALA A CA 1
ATOM 715 C C . ALA A 1 88 ? -10.074 15.386 5.631 1.00 92.81 88 ALA A C 1
ATOM 717 O O . ALA A 1 88 ? -10.964 16.030 6.175 1.00 92.81 88 ALA A O 1
ATOM 718 N N . TYR A 1 89 ? -9.731 15.559 4.352 1.00 93.19 89 TYR A N 1
ATOM 719 C CA . TYR A 1 89 ? -10.404 16.481 3.427 1.00 93.19 89 TYR A CA 1
ATOM 720 C C . TYR A 1 89 ? -11.466 15.806 2.544 1.00 93.19 89 TYR A C 1
ATOM 722 O O . TYR A 1 89 ? -12.013 16.461 1.661 1.00 93.19 89 TYR A O 1
ATOM 730 N N . GLU A 1 90 ? -11.714 14.504 2.732 1.00 91.56 90 GLU A N 1
ATOM 731 C CA . GLU A 1 90 ? -12.619 13.689 1.904 1.00 91.56 90 GLU A CA 1
ATOM 732 C C . GLU A 1 90 ? -12.357 13.813 0.388 1.00 91.56 90 GLU A C 1
ATOM 734 O O . GLU A 1 90 ? -13.260 13.702 -0.438 1.00 91.56 90 GLU A O 1
ATOM 739 N N . ASN A 1 91 ? -11.095 14.023 0.001 1.00 90.38 91 ASN A N 1
ATOM 740 C CA . ASN A 1 91 ? -10.700 14.258 -1.383 1.00 90.38 91 ASN A CA 1
ATOM 741 C C . ASN A 1 91 ? -9.520 13.366 -1.778 1.00 90.38 91 ASN A C 1
ATOM 743 O O . ASN A 1 91 ? -8.353 13.747 -1.679 1.00 90.38 91 ASN A O 1
ATOM 747 N N . PHE A 1 92 ? -9.838 12.168 -2.268 1.00 86.94 92 PHE A N 1
ATOM 748 C CA . PHE A 1 92 ? -8.841 11.216 -2.762 1.00 86.94 92 PHE A CA 1
ATOM 749 C C . PHE A 1 92 ? -8.252 11.591 -4.127 1.00 86.94 92 PHE A C 1
ATOM 751 O O . PHE A 1 92 ? -7.189 11.084 -4.467 1.00 86.94 92 PHE A O 1
ATOM 758 N N . GLY A 1 93 ? -8.861 12.520 -4.873 1.00 87.06 93 GLY A N 1
ATOM 759 C CA . GLY A 1 93 ? -8.280 13.040 -6.118 1.00 87.06 93 GLY A CA 1
ATOM 760 C C . GLY A 1 93 ? -6.966 13.800 -5.896 1.00 87.06 93 GLY A C 1
ATOM 761 O O . GLY A 1 93 ? -6.149 13.910 -6.806 1.00 87.06 93 GLY A O 1
ATOM 762 N N . LEU A 1 94 ? -6.716 14.274 -4.669 1.00 88.75 94 LEU A N 1
ATOM 763 C CA . LEU A 1 94 ? -5.438 14.880 -4.286 1.00 88.75 94 LEU A CA 1
ATOM 764 C C . LEU A 1 94 ? -4.298 13.862 -4.164 1.00 88.75 94 LEU A C 1
ATOM 766 O O . LEU A 1 94 ? -3.139 14.272 -4.204 1.00 88.75 94 LEU A O 1
ATOM 770 N N . MET A 1 95 ? -4.599 12.563 -4.031 1.00 90.62 95 MET A N 1
ATOM 771 C CA . MET A 1 95 ? -3.577 11.522 -3.890 1.00 90.62 95 MET A CA 1
ATOM 772 C C . MET A 1 95 ? -2.616 11.542 -5.079 1.00 90.62 95 MET A C 1
ATOM 774 O O . MET A 1 95 ? -1.413 11.621 -4.864 1.00 90.62 95 MET A O 1
ATOM 778 N N . ASP A 1 96 ? -3.121 11.568 -6.316 1.00 87.62 96 ASP A N 1
ATOM 779 C CA . ASP A 1 96 ? -2.267 11.563 -7.513 1.00 87.62 96 ASP A CA 1
ATOM 780 C C . ASP A 1 96 ? -1.369 12.800 -7.601 1.00 87.62 96 ASP A C 1
ATOM 782 O O . ASP A 1 96 ? -0.212 12.709 -8.006 1.00 87.62 96 ASP A O 1
ATOM 786 N N . ILE A 1 97 ? -1.866 13.955 -7.153 1.00 87.81 97 ILE A N 1
ATOM 787 C CA . ILE A 1 97 ? -1.105 15.210 -7.146 1.00 87.81 97 ILE A CA 1
ATOM 788 C C . ILE A 1 97 ? 0.015 15.157 -6.100 1.00 87.81 97 ILE A C 1
ATOM 790 O O . ILE A 1 97 ? 1.145 15.568 -6.369 1.00 87.81 97 ILE A O 1
ATOM 794 N N . LEU A 1 98 ? -0.300 14.688 -4.892 1.00 87.75 98 LEU A N 1
ATOM 795 C CA . LEU A 1 98 ? 0.631 14.672 -3.765 1.00 87.75 98 LEU A CA 1
ATOM 796 C C . LEU A 1 98 ? 1.665 13.549 -3.889 1.00 87.75 98 LEU A C 1
ATOM 798 O O . LEU A 1 98 ? 2.828 13.760 -3.556 1.00 87.75 98 LEU A O 1
ATOM 802 N N . VAL A 1 99 ? 1.252 12.384 -4.389 1.00 88.12 99 VAL A N 1
ATOM 803 C CA . VAL A 1 99 ? 2.134 11.238 -4.638 1.00 88.12 99 VAL A CA 1
ATOM 804 C C . VAL A 1 99 ? 3.003 11.483 -5.866 1.00 88.12 99 VAL A C 1
ATOM 806 O O . VAL A 1 99 ? 4.213 11.289 -5.785 1.00 88.12 99 VAL A O 1
ATOM 809 N N . GLY A 1 100 ? 2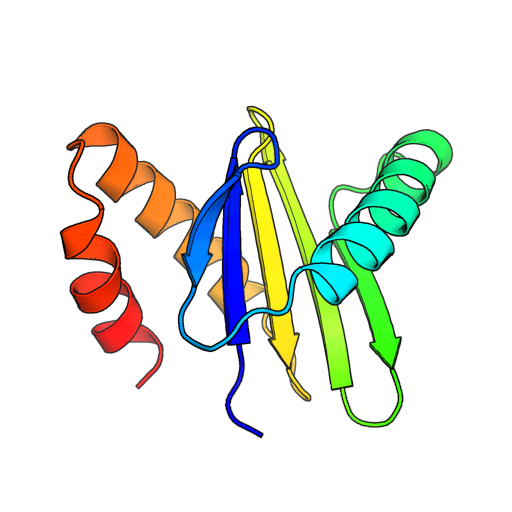.428 11.977 -6.969 1.00 80.62 100 GLY A N 1
ATOM 810 C CA . GLY A 1 100 ? 3.169 12.241 -8.206 1.00 80.62 100 GLY A CA 1
ATOM 811 C C . GLY A 1 100 ? 4.350 13.193 -8.006 1.00 80.62 100 GLY A C 1
ATOM 812 O O . GLY A 1 100 ? 5.428 12.943 -8.518 1.00 80.62 100 GLY A O 1
ATOM 813 N N . ARG A 1 101 ? 4.203 14.225 -7.164 1.00 76.62 101 ARG A N 1
ATOM 814 C CA . ARG A 1 101 ? 5.300 15.159 -6.843 1.00 76.62 101 ARG A CA 1
ATOM 815 C C . ARG A 1 101 ? 6.469 14.553 -6.064 1.00 76.62 101 ARG A C 1
ATOM 817 O O . ARG A 1 101 ? 7.510 15.196 -5.987 1.00 76.62 101 ARG A O 1
ATOM 824 N N . TYR A 1 102 ? 6.268 13.420 -5.400 1.00 78.06 102 TYR A N 1
ATOM 825 C CA . TYR A 1 102 ? 7.258 12.827 -4.498 1.00 78.06 102 TYR A CA 1
ATOM 826 C C . TYR A 1 102 ? 7.883 11.547 -5.066 1.00 78.06 102 TYR A C 1
ATOM 828 O O . TYR A 1 102 ? 8.969 11.167 -4.641 1.00 78.06 102 TYR A O 1
ATOM 836 N N . PHE A 1 103 ? 7.189 10.863 -5.980 1.00 75.06 103 PHE A N 1
ATOM 837 C CA . PHE A 1 103 ? 7.661 9.621 -6.604 1.00 75.06 103 PHE A CA 1
ATOM 838 C C . PHE A 1 103 ? 8.301 9.834 -7.991 1.00 75.06 103 PHE A C 1
ATOM 840 O O . PHE A 1 103 ? 8.805 8.861 -8.555 1.00 75.06 103 PHE A O 1
ATOM 847 N N . ASP A 1 104 ? 8.265 11.059 -8.528 1.00 59.47 104 ASP A N 1
ATOM 848 C CA . ASP A 1 104 ? 9.073 11.505 -9.679 1.00 59.47 104 ASP A CA 1
ATOM 849 C C . ASP A 1 104 ? 10.494 11.900 -9.237 1.00 59.47 104 ASP A C 1
ATOM 851 O O . ASP A 1 104 ? 11.451 11.560 -9.973 1.00 59.47 104 ASP A O 1
#

Secondary structure (DSSP, 8-state):
---EEEEEETTEEEEESS---HHHHHHHHHHHHHHHHHH--SEEEEEETTEEEEEEEETTTEEEEEEESS--HHHHHHHHHHHHHHHHTT-TTHHHHHHHHHH-

Mean predicted aligned error: 5.32 Å

Nearest PDB structures (foldseek):
  6ehr-assembly1_F  TM=6.289E-01  e=3.138E-02  Homo sapiens
  7yh1-assembly2_C  TM=6.576E-01  e=4.845E-02  Promethearchaeum syntrophicum
  2zmv-assembly1_A  TM=5.938E-01  e=4.553E-02  Homo sapiens
  6nzd-assembly1_F  TM=6.456E-01  e=8.466E-02  Homo sapiens
  2zmv-assembly1_B  TM=5.130E-01  e=7.029E-02  Homo sapiens

Radius of gyration: 13.11 Å; Cα contacts (8 Å, |Δi|>4): 138; chains: 1; bounding box: 27×31×30 Å